Protein AF-A0A843SQA9-F1 (afdb_monomer_lite)

Sequence (82 aa):
MALTRQLTQYAGHRLARRLYRSVPWIGGLVALATIGSAIRRKGVVGGTVDTALDFVPFVGGAKNLVEAGRGRDFIRDRRAAG

pLDDT: mean 70.71, std 11.75, range [37.56, 89.56]

Structure (mmCIF, N/CA/C/O backb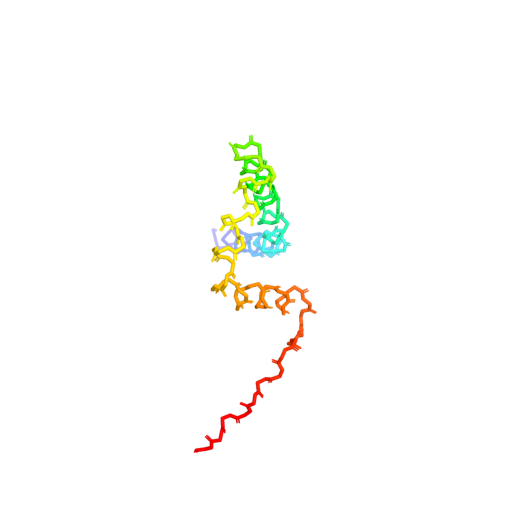one):
data_AF-A0A843SQA9-F1
#
_entry.id   AF-A0A843SQA9-F1
#
loop_
_atom_site.group_PDB
_atom_site.id
_atom_site.type_symbol
_atom_site.label_atom_id
_atom_site.label_alt_id
_atom_site.label_comp_id
_atom_site.label_asym_id
_atom_site.label_entity_id
_atom_site.label_seq_id
_atom_site.pdbx_PDB_ins_code
_atom_site.Cartn_x
_atom_site.Cartn_y
_atom_site.Cartn_z
_atom_site.occupancy
_atom_site.B_iso_or_equiv
_atom_site.auth_seq_id
_atom_site.auth_comp_id
_atom_site.auth_asym_id
_atom_site.auth_atom_id
_atom_site.pdbx_PDB_model_num
ATOM 1 N N . MET A 1 1 ? -17.573 6.265 35.130 1.00 58.78 1 MET A N 1
ATOM 2 C CA . MET A 1 1 ? -16.436 5.752 34.322 1.00 58.78 1 MET A CA 1
ATOM 3 C C . MET A 1 1 ? -16.790 4.574 33.401 1.00 58.78 1 MET A C 1
ATOM 5 O O . MET A 1 1 ? -16.086 4.366 32.423 1.00 58.78 1 MET A O 1
ATOM 9 N N . ALA A 1 2 ? -17.864 3.807 33.646 1.00 72.50 2 ALA A N 1
ATOM 10 C CA . ALA A 1 2 ? -18.275 2.720 32.740 1.00 72.50 2 ALA A CA 1
ATOM 11 C C . ALA A 1 2 ? -18.799 3.225 31.375 1.00 72.50 2 ALA A C 1
ATOM 13 O O . ALA A 1 2 ? -18.428 2.699 30.329 1.00 72.50 2 ALA A O 1
ATOM 14 N N . LEU A 1 3 ? -19.579 4.312 31.390 1.00 74.81 3 LEU A N 1
ATOM 15 C CA . LEU A 1 3 ? -20.161 4.949 30.199 1.00 74.81 3 LEU A CA 1
ATOM 16 C C . LEU A 1 3 ? -19.098 5.495 29.229 1.00 74.81 3 LEU A C 1
ATOM 18 O O . LEU A 1 3 ? -19.186 5.301 28.019 1.00 74.81 3 LEU A O 1
ATOM 22 N N . THR A 1 4 ? -18.037 6.110 29.760 1.00 74.69 4 THR A N 1
ATOM 23 C CA . THR A 1 4 ? -16.902 6.600 28.963 1.00 74.69 4 THR A CA 1
ATOM 24 C C . THR A 1 4 ? -16.114 5.460 28.319 1.00 74.69 4 THR A C 1
ATOM 26 O O . THR A 1 4 ? -15.655 5.607 27.187 1.00 74.69 4 THR A O 1
ATOM 29 N N . ARG A 1 5 ? -16.009 4.300 28.985 1.00 74.94 5 ARG A N 1
ATOM 30 C CA . ARG A 1 5 ? -15.369 3.084 28.449 1.00 74.94 5 ARG A CA 1
ATOM 31 C C . ARG A 1 5 ? -16.167 2.454 27.306 1.00 74.94 5 ARG A C 1
ATOM 33 O O . ARG A 1 5 ? -15.589 2.061 26.300 1.00 74.94 5 ARG A O 1
ATOM 40 N N . GLN A 1 6 ? -17.491 2.403 27.430 1.00 75.75 6 GLN A N 1
ATOM 41 C CA . GLN A 1 6 ? -18.363 1.893 26.367 1.00 75.75 6 GLN A CA 1
ATOM 42 C C . GLN A 1 6 ? -18.369 2.812 25.140 1.00 75.75 6 GLN A C 1
ATOM 44 O O . GLN A 1 6 ? -18.265 2.332 24.012 1.00 75.75 6 GLN A O 1
ATOM 49 N N . LEU A 1 7 ? -18.413 4.133 25.344 1.00 82.75 7 LEU A N 1
ATOM 50 C CA . LEU A 1 7 ? -18.334 5.107 24.251 1.00 82.75 7 LEU A CA 1
ATOM 51 C C . LEU A 1 7 ? -16.993 5.045 23.515 1.00 82.75 7 LEU A C 1
ATOM 53 O O . LEU A 1 7 ? -16.971 5.059 22.286 1.00 82.75 7 LEU A O 1
ATOM 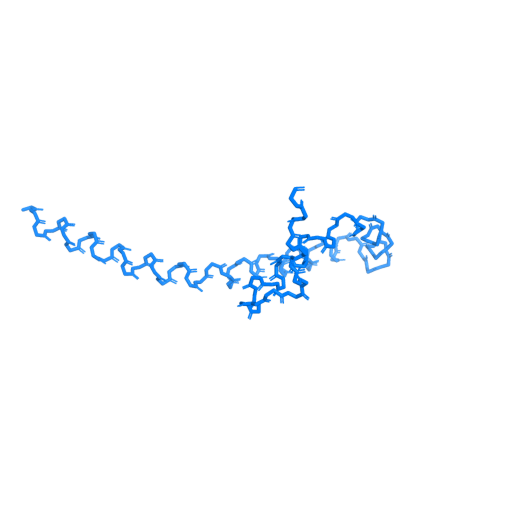57 N N . THR A 1 8 ? -15.880 4.924 24.242 1.00 82.31 8 THR A N 1
ATOM 58 C CA . THR A 1 8 ? -14.547 4.780 23.630 1.00 82.31 8 THR A CA 1
ATOM 59 C C . THR A 1 8 ? -14.391 3.454 22.889 1.00 82.31 8 THR A C 1
ATOM 61 O O . THR A 1 8 ? -13.878 3.453 21.772 1.00 82.31 8 THR A O 1
ATOM 64 N N . GLN A 1 9 ? -14.898 2.341 23.429 1.00 79.69 9 GLN A N 1
ATOM 65 C CA . GLN A 1 9 ? -14.908 1.053 22.723 1.00 79.69 9 GLN A CA 1
ATOM 66 C C . GLN A 1 9 ? -15.776 1.090 21.460 1.00 79.69 9 GLN A C 1
ATOM 68 O O . GLN A 1 9 ? -15.364 0.592 20.412 1.00 79.69 9 GLN A O 1
ATOM 73 N N . TYR A 1 10 ? -16.947 1.727 21.515 1.00 85.00 10 TYR A N 1
ATOM 74 C CA . TYR A 1 10 ? -17.835 1.862 20.361 1.00 85.00 10 TYR A CA 1
ATOM 75 C C . TYR A 1 10 ? -17.248 2.776 19.275 1.00 85.00 10 TYR A C 1
ATOM 77 O O . TYR A 1 10 ? -17.268 2.435 18.086 1.00 85.00 10 TYR A O 1
ATOM 85 N N . ALA A 1 11 ? -16.670 3.911 19.676 1.00 83.00 11 ALA A N 1
ATOM 86 C CA . ALA A 1 11 ? -15.956 4.814 18.779 1.00 83.00 11 ALA A CA 1
ATOM 87 C C . ALA A 1 11 ? -14.747 4.115 18.136 1.00 83.00 11 ALA A C 1
ATOM 89 O O . ALA A 1 11 ? -14.579 4.183 16.916 1.00 83.00 11 ALA A O 1
ATOM 90 N N . GLY A 1 12 ? -13.976 3.361 18.927 1.00 83.88 12 GLY A N 1
ATOM 91 C CA . GLY A 1 12 ? -12.865 2.536 18.458 1.00 83.88 12 GLY A CA 1
ATOM 92 C C . GLY A 1 12 ? -13.310 1.494 17.434 1.00 83.88 12 GLY A C 1
ATOM 93 O O . GLY A 1 12 ? -12.758 1.434 16.339 1.00 83.88 12 GLY A O 1
ATOM 94 N N . HIS A 1 13 ? -14.381 0.746 17.710 1.00 83.81 13 HIS A N 1
ATOM 95 C CA . HIS A 1 13 ? -14.924 -0.235 16.766 1.00 83.81 13 HIS A CA 1
ATOM 96 C C . HIS A 1 13 ? -15.441 0.394 15.468 1.00 83.81 13 HIS A C 1
ATOM 98 O O . HIS A 1 13 ? -15.382 -0.216 14.395 1.00 83.81 13 HIS A O 1
ATOM 104 N N . ARG A 1 14 ? -15.991 1.609 15.534 1.00 83.31 14 ARG A N 1
ATOM 105 C CA . ARG A 1 14 ? -16.469 2.329 14.348 1.00 83.31 14 ARG A CA 1
ATOM 106 C C . ARG A 1 14 ? -15.315 2.863 13.499 1.00 83.31 14 ARG A C 1
ATOM 108 O O . ARG A 1 14 ? -15.388 2.766 12.275 1.00 83.31 14 ARG A O 1
ATOM 115 N N . LEU A 1 15 ? -14.254 3.365 14.128 1.00 84.00 15 LEU A N 1
ATOM 116 C CA . LEU A 1 15 ? -13.040 3.822 13.448 1.00 84.00 15 LEU A CA 1
ATOM 117 C C . LEU A 1 15 ? -12.238 2.659 12.865 1.00 84.00 15 LEU A C 1
ATOM 119 O O . LEU A 1 15 ? -11.856 2.721 11.700 1.00 84.00 15 LEU A O 1
ATOM 123 N N . ALA A 1 16 ? -12.078 1.569 13.615 1.00 82.00 16 ALA A N 1
ATOM 124 C CA . ALA A 1 16 ? -11.408 0.361 13.149 1.00 82.00 16 ALA A CA 1
ATOM 125 C C . ALA A 1 16 ? -12.064 -0.176 11.872 1.00 82.00 16 ALA A C 1
ATOM 127 O O . ALA A 1 16 ? -11.379 -0.426 10.888 1.00 82.00 16 ALA A O 1
ATOM 128 N N . ARG A 1 17 ? -13.402 -0.258 11.826 1.00 79.56 17 ARG A N 1
ATOM 129 C CA . ARG A 1 17 ? -14.132 -0.692 10.619 1.00 79.56 17 ARG A CA 1
ATOM 130 C C . ARG A 1 17 ? -13.882 0.199 9.401 1.00 79.56 17 ARG A C 1
ATOM 132 O O . ARG A 1 17 ? -13.852 -0.306 8.282 1.00 79.56 17 ARG A O 1
ATOM 139 N N . ARG A 1 18 ? -13.698 1.508 9.598 1.00 79.31 18 ARG A N 1
ATOM 140 C CA . ARG A 1 18 ? -13.336 2.428 8.509 1.00 79.31 18 ARG A CA 1
ATOM 141 C C . ARG A 1 18 ? -11.890 2.224 8.069 1.00 79.31 18 ARG A C 1
ATOM 143 O O . ARG A 1 18 ? -11.652 2.107 6.876 1.00 79.31 18 ARG A O 1
ATOM 150 N N . LEU A 1 19 ? -10.963 2.100 9.017 1.00 79.31 19 LEU A N 1
ATOM 151 C CA . LEU A 1 19 ? -9.547 1.848 8.742 1.00 79.31 19 LEU A CA 1
ATOM 152 C C . LEU A 1 19 ? -9.330 0.535 7.993 1.00 79.31 19 LEU A C 1
ATOM 154 O O . LEU A 1 19 ? -8.642 0.540 6.980 1.00 79.31 19 LEU A O 1
ATOM 158 N N . TYR A 1 20 ? -9.980 -0.553 8.415 1.00 78.75 20 TYR A N 1
ATOM 159 C CA . TYR A 1 20 ? -9.913 -1.846 7.727 1.00 78.75 20 TYR A CA 1
ATOM 160 C C . TYR A 1 20 ? -10.319 -1.749 6.256 1.00 78.75 20 TYR A C 1
ATOM 162 O O . TYR A 1 20 ? -9.705 -2.377 5.400 1.00 78.75 20 TYR A O 1
ATOM 170 N N . ARG A 1 21 ? -11.314 -0.916 5.941 1.00 80.38 21 ARG A N 1
ATOM 171 C CA . ARG A 1 21 ? -11.758 -0.698 4.561 1.00 80.38 21 ARG A CA 1
ATOM 172 C C . ARG A 1 21 ? -10.784 0.165 3.748 1.00 80.38 21 ARG A C 1
ATOM 174 O O . ARG A 1 21 ? -10.798 0.095 2.523 1.00 80.38 21 ARG A O 1
ATOM 181 N N . SER A 1 22 ? -9.929 0.934 4.420 1.00 81.81 22 SER A N 1
ATOM 182 C CA . SER A 1 22 ? -8.863 1.737 3.812 1.00 81.81 22 SER A CA 1
ATOM 183 C C . SER A 1 22 ? -7.553 0.966 3.624 1.00 81.81 22 SER A C 1
ATOM 185 O O . SER A 1 22 ? -6.724 1.397 2.827 1.00 81.81 22 SER A O 1
ATOM 187 N N . VAL A 1 23 ? -7.358 -0.172 4.305 1.00 85.62 23 VAL A N 1
ATOM 188 C CA . VAL A 1 23 ? -6.134 -0.993 4.196 1.00 85.62 23 VAL A CA 1
ATOM 189 C C . VAL A 1 23 ? -5.783 -1.347 2.741 1.00 85.62 23 VAL A C 1
ATOM 191 O O . VAL A 1 23 ? -4.625 -1.147 2.378 1.00 85.62 23 VAL A O 1
ATOM 194 N N . PRO A 1 24 ? -6.722 -1.779 1.870 1.00 84.12 24 PRO A N 1
ATOM 195 C CA . PRO A 1 24 ? -6.398 -2.084 0.473 1.00 84.12 24 PRO A CA 1
ATOM 196 C C . PRO A 1 24 ? -5.897 -0.867 -0.311 1.00 84.12 24 PRO A C 1
ATOM 198 O O . PRO A 1 24 ? -4.984 -0.985 -1.121 1.00 84.12 24 PRO A O 1
ATOM 201 N N . TRP A 1 25 ? -6.456 0.316 -0.043 1.00 87.56 25 TRP A N 1
ATOM 202 C CA . TRP A 1 25 ? -6.049 1.560 -0.698 1.00 87.56 25 TRP A CA 1
ATOM 203 C C . TRP A 1 25 ? -4.665 2.014 -0.247 1.00 87.56 25 TRP A C 1
ATOM 205 O O . TRP A 1 25 ? -3.841 2.382 -1.079 1.00 87.56 25 TRP A O 1
ATOM 215 N N . ILE A 1 26 ? -4.393 1.946 1.057 1.00 83.62 26 ILE A N 1
ATOM 216 C CA . ILE A 1 26 ? -3.081 2.286 1.618 1.00 83.62 26 ILE A CA 1
ATOM 217 C C . ILE A 1 26 ? -2.026 1.304 1.097 1.00 83.62 26 ILE A C 1
ATOM 219 O O . ILE A 1 26 ? -0.984 1.730 0.606 1.00 83.62 26 ILE A O 1
ATOM 223 N N . GLY A 1 27 ? -2.315 -0.000 1.136 1.00 82.75 27 GLY A N 1
ATOM 224 C CA . GLY A 1 27 ? -1.431 -1.035 0.599 1.00 82.75 27 GLY A CA 1
ATOM 225 C C . GLY A 1 27 ? -1.171 -0.869 -0.899 1.00 82.75 27 GLY A C 1
ATOM 226 O O . GLY A 1 27 ? -0.025 -0.960 -1.330 1.00 82.75 27 GLY A O 1
ATOM 227 N N . GLY A 1 28 ? -2.204 -0.546 -1.683 1.00 87.50 28 GLY A N 1
ATOM 228 C CA . GLY A 1 28 ? -2.076 -0.264 -3.113 1.00 87.50 28 GLY A CA 1
ATOM 229 C C . GLY A 1 28 ? -1.218 0.968 -3.401 1.00 87.50 28 GLY A C 1
ATOM 230 O O . GLY A 1 28 ? -0.353 0.923 -4.272 1.00 87.50 28 GLY A O 1
ATOM 231 N N . LEU A 1 29 ? -1.393 2.047 -2.633 1.00 89.56 29 LEU A N 1
ATOM 232 C CA . LEU A 1 29 ? -0.582 3.257 -2.767 1.00 89.56 29 LEU A CA 1
ATOM 233 C C . LEU A 1 29 ? 0.900 2.975 -2.477 1.00 89.56 29 LEU A C 1
ATOM 235 O O . LEU A 1 29 ? 1.771 3.398 -3.235 1.00 89.56 29 LEU A O 1
ATOM 239 N N . VAL A 1 30 ? 1.180 2.227 -1.404 1.00 89.19 30 VAL A N 1
ATOM 240 C CA . VAL A 1 30 ? 2.542 1.811 -1.044 1.00 89.19 30 VAL A CA 1
ATOM 241 C C . VAL A 1 30 ? 3.140 0.930 -2.139 1.00 89.19 30 VAL A C 1
ATOM 243 O O . VAL A 1 30 ? 4.258 1.190 -2.571 1.00 89.19 30 VAL A O 1
ATOM 246 N N . ALA A 1 31 ? 2.392 -0.050 -2.654 1.00 85.50 31 ALA A N 1
ATOM 247 C CA . ALA A 1 31 ? 2.857 -0.918 -3.734 1.00 85.50 31 ALA A CA 1
ATOM 248 C C . ALA A 1 31 ? 3.210 -0.126 -5.003 1.00 85.50 31 ALA A C 1
ATOM 250 O O . ALA A 1 31 ? 4.282 -0.325 -5.575 1.00 85.50 31 ALA A O 1
ATOM 251 N N . LEU A 1 32 ? 2.355 0.816 -5.415 1.00 83.44 32 LEU A N 1
ATOM 252 C CA . LEU A 1 32 ? 2.621 1.690 -6.562 1.00 83.44 32 LEU A CA 1
ATOM 253 C C . LEU A 1 32 ? 3.864 2.558 -6.343 1.00 83.44 32 LEU A C 1
ATOM 255 O O . LEU A 1 32 ? 4.691 2.681 -7.247 1.00 83.44 32 LEU A O 1
ATOM 259 N N . ALA A 1 33 ? 4.030 3.120 -5.144 1.00 86.38 33 ALA A N 1
ATOM 260 C CA . ALA A 1 33 ? 5.215 3.896 -4.794 1.00 86.38 33 ALA A CA 1
ATOM 261 C C . ALA A 1 33 ? 6.492 3.039 -4.846 1.00 86.38 33 ALA A C 1
ATOM 263 O O . ALA A 1 33 ? 7.509 3.478 -5.385 1.00 86.38 33 ALA A O 1
ATOM 264 N N . THR A 1 34 ? 6.440 1.802 -4.347 1.00 83.44 34 THR A N 1
ATOM 265 C CA . THR A 1 34 ? 7.563 0.857 -4.395 1.00 83.44 34 THR A CA 1
ATOM 266 C C . THR A 1 34 ? 7.917 0.475 -5.828 1.00 83.44 34 THR A C 1
ATOM 268 O O . THR A 1 34 ? 9.091 0.532 -6.191 1.00 83.44 34 THR A O 1
ATOM 271 N N . ILE A 1 35 ? 6.923 0.152 -6.662 1.00 79.38 35 ILE A N 1
ATOM 272 C CA . ILE A 1 35 ? 7.130 -0.166 -8.082 1.00 79.38 35 ILE A CA 1
ATOM 273 C C . ILE A 1 35 ? 7.737 1.038 -8.809 1.00 79.38 35 ILE A C 1
ATOM 275 O O . ILE A 1 35 ? 8.756 0.900 -9.483 1.00 79.38 35 ILE A O 1
ATOM 279 N N . GLY A 1 36 ? 7.172 2.235 -8.629 1.00 78.62 36 GLY A N 1
ATOM 280 C CA . GLY A 1 36 ? 7.691 3.460 -9.240 1.00 78.62 36 GLY A CA 1
ATOM 281 C C . GLY A 1 36 ? 9.127 3.773 -8.808 1.00 78.62 36 GLY A C 1
ATOM 282 O O . GLY A 1 36 ? 9.966 4.130 -9.637 1.00 78.62 36 GLY A O 1
ATOM 283 N N . SER A 1 37 ? 9.441 3.572 -7.525 1.00 79.19 37 SER A N 1
ATOM 284 C CA . SER A 1 37 ? 10.796 3.725 -6.984 1.00 79.19 37 SER A CA 1
ATOM 285 C C . SER A 1 37 ? 11.771 2.710 -7.589 1.00 79.19 37 SER A C 1
ATOM 287 O O . SER A 1 37 ? 12.864 3.086 -8.014 1.00 79.19 37 SER A O 1
ATOM 289 N N . ALA A 1 38 ? 11.364 1.442 -7.708 1.00 71.88 38 ALA A N 1
ATOM 290 C CA . ALA A 1 38 ? 12.171 0.388 -8.317 1.00 71.88 38 ALA A CA 1
ATOM 291 C C . ALA A 1 38 ? 12.455 0.668 -9.803 1.00 71.88 38 ALA A C 1
ATOM 293 O O . ALA A 1 38 ? 13.609 0.584 -10.231 1.00 71.88 38 ALA A O 1
ATOM 294 N N . ILE A 1 39 ? 11.437 1.089 -10.564 1.00 72.81 39 ILE A N 1
ATOM 295 C CA . ILE A 1 39 ? 11.573 1.481 -11.976 1.00 72.81 39 ILE A CA 1
ATOM 296 C C . ILE A 1 39 ? 12.553 2.649 -12.117 1.00 72.81 39 ILE A C 1
ATOM 298 O O . ILE A 1 39 ? 13.448 2.600 -12.962 1.00 72.81 39 ILE A O 1
ATOM 302 N N . ARG A 1 40 ? 12.440 3.673 -11.259 1.00 74.31 40 ARG A N 1
ATOM 303 C CA . ARG A 1 40 ? 13.335 4.840 -11.271 1.00 74.31 40 ARG A CA 1
ATOM 304 C C . ARG A 1 40 ? 14.791 4.474 -10.962 1.00 74.31 40 ARG A C 1
ATOM 306 O O . ARG A 1 40 ? 15.692 5.152 -11.445 1.00 74.31 40 ARG A O 1
ATOM 313 N N . ARG A 1 41 ? 15.029 3.431 -10.157 1.00 67.50 41 ARG A N 1
ATOM 314 C CA . ARG A 1 41 ? 16.372 3.022 -9.707 1.00 67.50 41 ARG A CA 1
ATOM 315 C C . ARG A 1 41 ? 17.080 2.052 -10.660 1.00 67.50 41 ARG A C 1
ATOM 317 O O . ARG A 1 41 ? 18.294 2.151 -10.784 1.00 67.50 41 ARG A O 1
ATOM 324 N N . LYS A 1 42 ? 16.355 1.117 -11.292 1.00 61.06 42 LYS A N 1
ATOM 325 C CA . LYS A 1 42 ? 16.929 0.061 -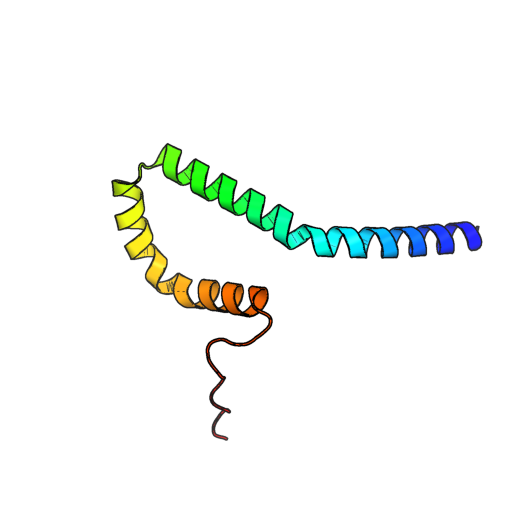12.161 1.00 61.06 42 LYS A CA 1
ATOM 326 C C . LYS A 1 42 ? 16.732 0.293 -13.670 1.00 61.06 42 LYS A C 1
ATOM 328 O O . LYS A 1 42 ? 17.472 -0.284 -14.459 1.00 61.06 42 LYS A O 1
ATOM 333 N N . GLY A 1 43 ? 15.776 1.127 -14.088 1.00 60.41 43 GLY A N 1
ATOM 334 C CA . GLY A 1 43 ? 15.403 1.284 -15.500 1.00 60.41 43 GLY A CA 1
ATOM 335 C C . GLY A 1 43 ? 14.580 0.102 -16.039 1.00 60.41 43 GLY A C 1
ATOM 336 O O . GLY A 1 43 ? 14.709 -1.034 -15.585 1.00 60.41 43 GLY A O 1
ATOM 337 N N . VAL A 1 44 ? 13.707 0.370 -17.017 1.00 58.22 44 VAL A N 1
ATOM 338 C CA . VAL A 1 44 ? 12.665 -0.571 -17.487 1.00 58.22 44 VAL A CA 1
ATOM 339 C C . VAL A 1 44 ? 13.248 -1.878 -18.047 1.00 58.22 44 VAL A C 1
ATOM 341 O O . VAL A 1 44 ? 12.645 -2.924 -17.862 1.00 58.22 44 VAL A O 1
ATOM 344 N N . VAL A 1 45 ? 14.429 -1.842 -18.674 1.00 58.19 45 VAL A N 1
ATOM 345 C CA . VAL A 1 45 ? 15.018 -2.988 -19.400 1.00 58.19 45 VAL A CA 1
ATOM 346 C C . VAL A 1 45 ? 15.835 -3.923 -18.497 1.00 58.19 45 VAL A C 1
ATOM 348 O O . VAL A 1 45 ? 15.706 -5.138 -18.596 1.00 58.19 45 VAL A O 1
ATOM 351 N N . GLY A 1 46 ? 16.645 -3.381 -17.579 1.00 60.66 46 GLY A N 1
ATOM 352 C CA . GLY A 1 46 ? 17.345 -4.194 -16.573 1.00 60.66 46 GLY A CA 1
ATOM 353 C C . GLY A 1 46 ? 16.383 -4.756 -15.524 1.00 60.66 46 GLY A C 1
ATOM 354 O O . GLY A 1 46 ? 16.580 -5.854 -15.018 1.00 60.66 46 GLY A O 1
ATOM 355 N N . GLY A 1 47 ? 15.299 -4.024 -15.248 1.00 57.75 47 GLY A N 1
ATOM 356 C CA . GLY A 1 47 ? 14.226 -4.457 -14.365 1.00 57.75 47 GLY A CA 1
ATOM 357 C C . GLY A 1 47 ? 13.384 -5.594 -14.937 1.00 57.75 47 GLY A C 1
ATOM 358 O O . GLY A 1 47 ? 13.091 -6.519 -14.195 1.00 57.75 47 GLY A O 1
ATOM 359 N N . THR A 1 48 ? 13.003 -5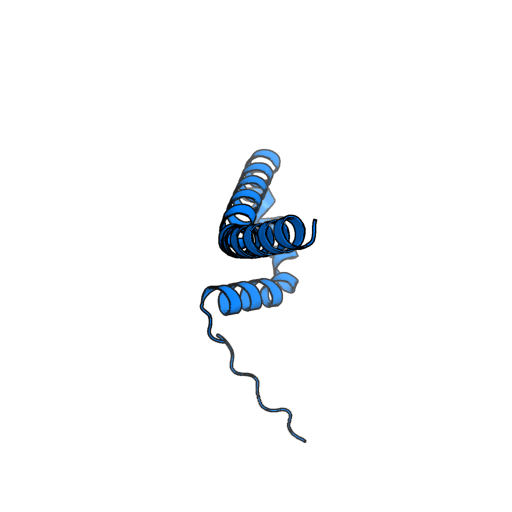.582 -16.219 1.00 59.94 48 THR A N 1
ATOM 360 C CA . THR A 1 48 ? 12.124 -6.623 -16.793 1.00 59.94 48 THR A CA 1
ATOM 361 C C . THR A 1 48 ? 12.776 -7.996 -16.883 1.00 59.94 48 THR A C 1
ATOM 363 O O . THR A 1 48 ? 12.093 -8.981 -16.631 1.00 59.94 48 THR A O 1
ATOM 366 N N . VAL A 1 49 ? 14.071 -8.083 -17.198 1.00 61.28 49 VAL A N 1
ATOM 367 C CA . VAL A 1 49 ? 14.788 -9.370 -17.275 1.00 61.28 49 VAL A CA 1
ATOM 368 C C . VAL A 1 49 ? 14.952 -9.997 -15.885 1.00 61.28 49 VAL A C 1
ATOM 370 O O . VAL A 1 49 ? 14.635 -11.169 -15.703 1.00 61.28 49 VAL A O 1
ATOM 373 N N . ASP A 1 50 ? 15.353 -9.198 -14.895 1.00 61.31 50 ASP A N 1
ATOM 374 C CA . ASP A 1 50 ? 15.502 -9.611 -13.489 1.00 61.31 50 ASP A CA 1
ATOM 375 C C . ASP A 1 50 ? 14.130 -9.958 -12.873 1.00 61.31 50 ASP A C 1
ATOM 377 O O . ASP A 1 50 ? 13.953 -10.991 -12.236 1.00 61.31 50 ASP A O 1
ATOM 381 N N . THR A 1 51 ? 13.105 -9.151 -13.178 1.00 61.06 51 THR A N 1
ATOM 382 C CA . THR A 1 51 ? 11.716 -9.377 -12.744 1.00 61.06 51 THR A CA 1
ATOM 383 C C . THR A 1 51 ? 11.121 -10.623 -13.383 1.00 61.06 51 THR A C 1
ATOM 385 O O . THR A 1 51 ? 10.376 -11.313 -12.707 1.00 61.06 51 THR A O 1
ATOM 388 N N . ALA A 1 52 ? 11.418 -10.938 -14.649 1.00 61.16 52 ALA A N 1
ATOM 389 C CA . ALA A 1 52 ? 10.919 -12.149 -15.305 1.00 61.16 52 ALA A CA 1
ATOM 390 C C . ALA A 1 52 ? 11.529 -13.424 -14.703 1.00 61.16 52 ALA A C 1
ATOM 392 O O . ALA A 1 52 ? 10.826 -14.424 -14.562 1.00 61.16 52 ALA A O 1
ATOM 393 N N . LEU A 1 53 ? 12.809 -13.371 -14.320 1.00 60.84 53 LEU A N 1
ATOM 394 C CA . LEU A 1 53 ? 13.495 -14.469 -13.643 1.00 60.84 53 LEU A CA 1
ATOM 395 C C . LEU A 1 53 ? 12.975 -14.653 -12.206 1.00 60.84 53 LEU A C 1
ATOM 397 O O . LEU A 1 53 ? 12.696 -15.779 -11.796 1.00 60.84 53 LEU A O 1
ATOM 401 N N . ASP A 1 54 ? 12.749 -13.548 -11.488 1.00 61.97 54 ASP A N 1
ATOM 402 C CA . ASP A 1 54 ? 12.179 -13.558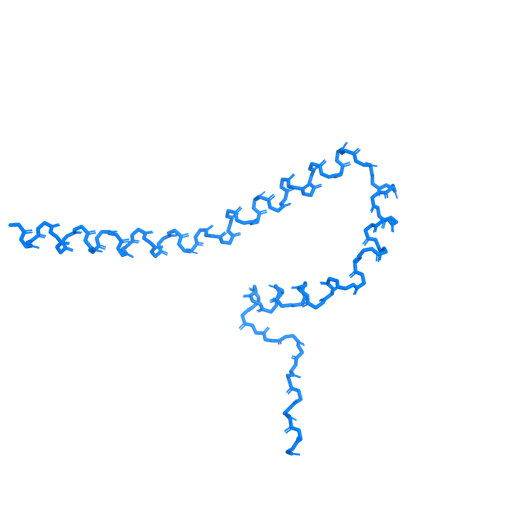 -10.138 1.00 61.97 54 ASP A CA 1
ATOM 403 C C . ASP A 1 54 ? 10.678 -13.887 -10.121 1.00 61.97 54 ASP A C 1
ATOM 405 O O . ASP A 1 54 ? 10.208 -14.427 -9.128 1.00 61.97 54 ASP A O 1
ATOM 409 N N . PHE A 1 55 ? 9.901 -13.614 -11.183 1.00 63.06 55 PHE A N 1
ATOM 410 C CA . PHE A 1 55 ? 8.433 -13.775 -11.187 1.00 63.06 55 PHE A CA 1
ATOM 411 C C . PHE A 1 55 ? 7.945 -15.223 -11.152 1.00 63.06 55 PHE A C 1
ATOM 413 O O . PHE A 1 55 ? 6.785 -15.460 -10.804 1.00 63.06 55 PHE A O 1
ATOM 420 N N . VAL A 1 56 ? 8.794 -16.186 -11.516 1.00 64.94 56 VAL A N 1
ATOM 421 C CA . VAL A 1 56 ? 8.420 -17.604 -11.628 1.00 64.94 56 VAL A CA 1
ATOM 422 C C . VAL A 1 56 ? 7.779 -18.143 -10.329 1.00 64.94 56 VAL A C 1
ATOM 424 O O . VAL A 1 56 ? 6.702 -18.737 -10.417 1.00 64.94 56 VAL A O 1
ATOM 427 N N . PRO A 1 57 ? 8.316 -17.887 -9.117 1.00 66.69 57 PRO A N 1
ATOM 428 C CA . PRO A 1 57 ? 7.652 -18.252 -7.858 1.00 66.69 57 PRO A CA 1
ATOM 429 C C . PRO A 1 57 ? 6.491 -17.336 -7.410 1.00 66.69 57 PRO A C 1
ATOM 431 O O . PRO A 1 57 ? 5.697 -17.749 -6.564 1.00 66.69 57 PRO A O 1
ATOM 434 N N . PHE A 1 58 ? 6.329 -16.115 -7.939 1.00 66.94 58 PHE A N 1
ATOM 435 C CA . PHE A 1 58 ? 5.307 -15.162 -7.452 1.00 66.94 58 PHE A CA 1
ATOM 436 C C . PHE A 1 58 ? 3.919 -15.332 -8.083 1.00 66.94 58 PHE A C 1
ATOM 438 O O . PHE A 1 58 ? 2.954 -14.711 -7.626 1.00 66.94 58 PHE A O 1
ATOM 445 N N . VAL A 1 59 ? 3.778 -16.209 -9.080 1.00 70.88 59 VAL A N 1
ATOM 446 C CA . VAL A 1 59 ? 2.501 -16.469 -9.769 1.00 70.88 59 VAL A CA 1
ATOM 447 C C . VAL A 1 59 ? 1.407 -16.931 -8.793 1.00 70.88 59 VAL A C 1
ATOM 449 O O . VAL A 1 59 ? 0.259 -16.496 -8.901 1.00 70.88 59 VAL A O 1
ATOM 452 N N . GLY A 1 60 ? 1.755 -17.747 -7.791 1.00 67.69 60 GLY A N 1
ATOM 453 C CA . GLY A 1 60 ? 0.809 -18.207 -6.765 1.00 67.69 60 GLY A CA 1
ATOM 454 C C . GLY A 1 60 ? 0.301 -17.081 -5.857 1.00 67.69 60 GLY A C 1
ATOM 455 O O . GLY A 1 60 ? -0.895 -16.987 -5.590 1.00 67.69 60 GLY A O 1
ATOM 456 N N . GLY A 1 61 ? 1.188 -16.174 -5.437 1.00 72.06 61 GLY A N 1
ATOM 457 C CA . GLY A 1 61 ? 0.815 -15.011 -4.625 1.00 72.06 61 GLY A CA 1
ATOM 458 C C . GLY A 1 61 ? -0.021 -13.994 -5.404 1.00 72.06 61 GLY A C 1
ATOM 459 O O . GLY A 1 61 ? -1.018 -13.483 -4.893 1.00 72.06 61 GLY A O 1
ATOM 460 N N . ALA A 1 62 ? 0.336 -13.754 -6.668 1.00 72.50 62 ALA A N 1
ATOM 461 C CA . ALA A 1 62 ? -0.422 -12.888 -7.565 1.00 72.50 62 ALA A CA 1
ATOM 462 C C . ALA A 1 62 ? -1.844 -13.418 -7.804 1.00 72.50 62 ALA A C 1
ATOM 464 O O . ALA A 1 62 ? -2.806 -12.653 -7.747 1.00 72.50 62 ALA A O 1
ATOM 465 N N . LYS A 1 63 ? -1.996 -14.733 -7.997 1.00 64.69 63 LYS A N 1
ATOM 466 C CA . LYS A 1 63 ? -3.305 -15.379 -8.118 1.00 64.69 63 LYS A CA 1
ATOM 467 C C . LYS A 1 63 ? -4.155 -15.172 -6.860 1.00 64.69 63 LYS A C 1
ATOM 469 O O . LYS A 1 63 ? -5.283 -14.706 -6.981 1.00 64.69 63 LYS A O 1
ATOM 474 N N . ASN A 1 64 ? -3.603 -15.425 -5.674 1.00 66.50 64 ASN A N 1
ATOM 475 C CA . ASN A 1 64 ? -4.326 -15.238 -4.411 1.00 66.50 64 ASN A CA 1
ATOM 476 C C . ASN A 1 64 ? -4.770 -13.778 -4.206 1.00 66.50 64 ASN A C 1
ATOM 478 O O . ASN A 1 64 ? -5.869 -13.522 -3.721 1.00 66.50 64 ASN A O 1
ATOM 482 N N . LEU A 1 65 ? -3.944 -12.805 -4.607 1.00 69.81 65 LEU A N 1
ATOM 483 C CA . LEU A 1 65 ? -4.304 -11.383 -4.565 1.00 69.81 65 LEU A CA 1
ATOM 484 C C . LEU A 1 65 ? -5.437 -11.040 -5.538 1.00 69.81 65 LEU A C 1
ATOM 486 O O . LEU A 1 65 ? -6.339 -10.276 -5.188 1.00 69.81 65 LEU A O 1
ATOM 490 N N . VAL A 1 66 ? -5.422 -11.622 -6.740 1.00 73.56 66 VAL A N 1
ATOM 491 C CA . VAL A 1 66 ? -6.511 -11.471 -7.715 1.00 73.56 66 VAL A CA 1
ATOM 492 C C . VAL A 1 66 ? -7.800 -12.112 -7.196 1.00 73.56 66 VAL A C 1
ATOM 494 O O . VAL A 1 66 ? -8.864 -11.510 -7.322 1.00 73.56 66 VAL A O 1
ATOM 497 N N . GLU A 1 67 ? -7.729 -13.287 -6.575 1.00 68.69 67 GLU A N 1
ATOM 498 C CA . GLU A 1 67 ? -8.882 -13.975 -5.977 1.00 68.69 67 GLU A CA 1
ATOM 499 C C . GLU A 1 67 ? -9.475 -13.174 -4.811 1.00 68.69 67 GLU A C 1
ATOM 501 O O . GLU A 1 67 ? -10.685 -12.925 -4.782 1.00 68.69 67 GLU A O 1
ATOM 506 N N . ALA A 1 68 ? -8.623 -12.663 -3.920 1.00 67.69 68 ALA A N 1
ATOM 507 C CA . ALA A 1 68 ? -9.026 -11.812 -2.805 1.00 67.69 68 ALA A CA 1
ATOM 508 C C . ALA A 1 68 ? -9.653 -10.484 -3.268 1.00 67.69 68 ALA A C 1
ATOM 510 O O . ALA A 1 68 ? -10.641 -10.033 -2.688 1.00 67.69 68 ALA A O 1
ATOM 511 N N . GLY A 1 69 ? -9.119 -9.865 -4.328 1.00 66.06 69 GLY A N 1
ATOM 512 C CA . GLY A 1 69 ? -9.656 -8.622 -4.892 1.00 66.06 69 GLY A CA 1
ATOM 513 C C . GLY A 1 69 ? -10.956 -8.814 -5.678 1.00 66.06 69 GLY A C 1
ATOM 514 O O . GLY A 1 69 ? -11.829 -7.946 -5.658 1.00 66.06 69 GLY A O 1
ATOM 515 N N . ARG A 1 70 ? -11.113 -9.959 -6.355 1.00 68.31 70 ARG A N 1
ATOM 516 C CA . ARG A 1 70 ? -12.321 -10.305 -7.121 1.00 68.31 70 ARG A CA 1
ATOM 517 C C . ARG A 1 70 ? -13.446 -10.835 -6.226 1.00 68.31 70 ARG A C 1
ATOM 519 O O . ARG A 1 70 ? -14.607 -10.781 -6.631 1.00 68.31 70 ARG A O 1
ATOM 526 N N . GLY A 1 71 ? -13.111 -11.350 -5.041 1.00 59.31 71 GLY A N 1
ATOM 527 C CA . GLY A 1 71 ? -14.046 -11.966 -4.094 1.00 59.31 71 GLY A CA 1
ATOM 528 C C . GLY A 1 71 ? -14.561 -13.340 -4.537 1.00 59.31 71 GLY A C 1
ATOM 529 O O . GLY A 1 71 ? -15.631 -13.758 -4.103 1.00 59.31 71 GLY A O 1
ATOM 530 N N . ARG A 1 72 ? -13.858 -14.005 -5.463 1.00 56.69 72 ARG A N 1
ATOM 531 C CA . ARG A 1 72 ? -14.238 -15.291 -6.071 1.00 56.69 72 ARG A CA 1
ATOM 532 C C . ARG A 1 72 ? -13.006 -15.973 -6.658 1.00 56.69 72 ARG A C 1
ATOM 534 O O . ARG A 1 72 ? -12.237 -15.322 -7.368 1.00 56.69 72 ARG A O 1
ATOM 541 N N . ASP A 1 73 ? -12.875 -17.269 -6.389 1.00 53.31 73 ASP A N 1
ATOM 542 C CA . ASP A 1 73 ? -11.728 -18.075 -6.810 1.00 5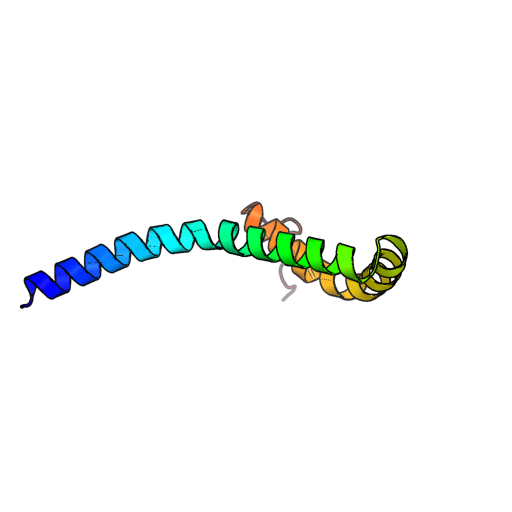3.31 73 ASP A CA 1
ATOM 543 C C . ASP A 1 73 ? -11.609 -18.128 -8.337 1.00 53.31 73 ASP A C 1
ATOM 545 O O . ASP A 1 73 ? -12.595 -18.267 -9.070 1.00 53.31 73 ASP A O 1
ATOM 549 N N . PHE A 1 74 ? -10.380 -17.991 -8.823 1.00 55.84 74 PHE A N 1
ATOM 550 C CA . PHE A 1 74 ? -10.026 -18.001 -10.236 1.00 55.84 74 PHE A CA 1
ATOM 551 C C . PHE A 1 74 ? -9.661 -19.415 -10.693 1.00 55.84 74 PHE A C 1
ATOM 553 O O . PHE A 1 74 ? -9.884 -19.759 -11.852 1.00 55.84 74 PHE A O 1
ATOM 560 N N . ILE A 1 75 ? -9.158 -20.257 -9.784 1.00 52.50 75 ILE A N 1
ATOM 561 C CA . ILE A 1 75 ? -8.959 -21.691 -10.015 1.00 52.50 75 ILE A CA 1
ATOM 562 C C . ILE A 1 75 ? -9.669 -22.453 -8.900 1.00 52.50 75 ILE A C 1
ATOM 564 O O . ILE A 1 75 ? -9.288 -22.368 -7.740 1.00 52.50 75 ILE A O 1
ATOM 568 N N . ARG A 1 76 ? -10.697 -23.213 -9.280 1.00 52.44 76 ARG A N 1
ATOM 569 C CA . ARG A 1 76 ? -11.456 -24.092 -8.388 1.00 52.44 76 ARG A CA 1
ATOM 570 C C . ARG A 1 76 ? -10.525 -25.151 -7.798 1.00 52.44 76 ARG A C 1
ATOM 572 O O . ARG A 1 76 ? -9.915 -25.899 -8.564 1.00 52.44 76 ARG A O 1
ATOM 579 N N . ASP A 1 77 ? -10.475 -25.254 -6.473 1.00 61.84 77 ASP A N 1
ATOM 580 C CA . ASP A 1 77 ? -9.782 -26.360 -5.816 1.00 61.84 77 ASP A CA 1
ATOM 581 C C . ASP A 1 77 ? -10.356 -27.690 -6.310 1.00 61.84 77 ASP A C 1
ATOM 583 O O . ASP A 1 77 ? -11.566 -27.956 -6.236 1.00 61.84 77 ASP A O 1
ATOM 587 N N . ARG A 1 78 ? -9.481 -28.549 -6.842 1.00 54.25 78 ARG A N 1
ATOM 588 C CA . ARG A 1 78 ? -9.829 -29.954 -7.028 1.00 54.25 78 ARG A CA 1
ATOM 589 C C . ARG A 1 78 ? -9.973 -30.515 -5.618 1.00 54.25 78 ARG A C 1
ATOM 591 O O . ARG A 1 78 ? -8.989 -30.565 -4.888 1.00 54.25 78 ARG A O 1
ATOM 598 N N . ARG A 1 79 ? -11.201 -30.903 -5.245 1.00 51.31 79 ARG A N 1
ATOM 599 C CA . ARG A 1 79 ? -11.473 -31.653 -4.010 1.00 51.31 79 ARG A CA 1
ATOM 600 C C . ARG A 1 79 ? -10.387 -32.711 -3.858 1.00 51.31 79 ARG A C 1
ATOM 602 O O . ARG A 1 79 ? -10.192 -33.492 -4.792 1.00 51.31 79 ARG A O 1
ATOM 609 N N . ALA A 1 80 ? -9.690 -32.677 -2.723 1.00 52.84 80 ALA A N 1
ATOM 610 C CA . ALA A 1 80 ? -8.765 -33.723 -2.329 1.00 52.84 80 ALA A CA 1
ATOM 611 C C . ALA A 1 80 ? -9.446 -35.073 -2.587 1.00 52.84 80 ALA A C 1
ATOM 613 O O . ALA A 1 80 ? -10.542 -35.325 -2.079 1.00 52.84 80 ALA A O 1
ATOM 614 N N . ALA A 1 81 ? -8.851 -35.874 -3.471 1.00 43.50 81 ALA A N 1
ATOM 615 C CA . ALA A 1 81 ? -9.179 -37.285 -3.528 1.00 43.50 81 ALA A CA 1
ATOM 616 C C . ALA A 1 81 ? -8.756 -37.876 -2.178 1.00 43.50 81 ALA A C 1
ATOM 618 O O . ALA A 1 81 ? -7.707 -37.487 -1.659 1.00 43.50 81 ALA A O 1
ATOM 619 N N . GLY A 1 82 ? -9.655 -38.679 -1.607 1.00 37.56 82 GLY A N 1
ATOM 620 C CA . GLY A 1 82 ? -9.609 -39.171 -0.230 1.00 37.56 82 GLY A CA 1
ATOM 621 C C . GLY A 1 82 ? -8.375 -39.979 0.125 1.00 37.56 82 GLY A C 1
ATOM 622 O O . GLY A 1 82 ? -7.700 -40.485 -0.800 1.00 37.56 82 GLY A O 1
#

Foldseek 3Di:
DVVVVVVVVVVVVVVVVVVVVCVVVVVVVVVVVVVVVVCVVQPPVSCVVVCVVVCPVCPVVVQVVVCVVVVHHPDDDDPPDD

Radius of gyration: 20.56 Å; chains: 1; bounding box: 38×46×54 Å

Secondary structure (DSSP, 8-state):
-HHHHHHHHHHHHHHHHHHHHHHHHHHHHHHHHHHHHHHHHH-HHHHHHHHHHHTGGGHHHHHHHHHHHHTS-SS-------